Protein AF-A0A7K3PL10-F1 (afdb_monomer_lite)

Foldseek 3Di:
DDPVVVVVVVVVVVVVVVVVVVLVVVLVVLVPDPCNLVQLLCLCVDPDPVSNVSSLVSLLVVVQSCQVCVLSLLVLLLDPPRVVSSLSSLLSCLVVHDLVSLLVSLVVVCPPDDLSSLVSSLVSCVSSLSQASNLVSLVVLCPDPDPSSNVVSVVSCVVCVVSHD

Organism: NCBI:txid285562

Sequence (165 aa):
MSPERDALAMEEWRALVVAEQEVARCRAEVNRLPSREELLTKALSSSSAWDRSAALDFLYLFPEDIPNLLDLLVDLSLSTGWALPAREVIRAARKEIDPSKLARVALECLSDSEVEGYLRLADILAEVQAWEALSAVIGKAAENGDPEIREISRSLTESHGDMLP

Structure (mmCIF, N/CA/C/O backbone):
data_AF-A0A7K3PL10-F1
#
_entry.id   AF-A0A7K3PL10-F1
#
loop_
_atom_site.group_PDB
_atom_site.id
_atom_site.type_symbol
_atom_site.label_atom_id
_atom_site.label_alt_id
_atom_site.label_comp_id
_atom_site.label_asym_id
_atom_site.label_entity_id
_atom_site.label_seq_id
_atom_site.pdbx_PDB_ins_code
_atom_site.Cartn_x
_atom_site.Cartn_y
_atom_site.Cartn_z
_atom_site.occupancy
_atom_site.B_iso_or_equiv
_atom_site.auth_seq_id
_atom_site.auth_comp_id
_atom_site.auth_asym_id
_atom_site.auth_atom_id
_atom_site.pdbx_PDB_model_num
ATOM 1 N N . MET A 1 1 ? -0.295 16.315 -40.418 1.00 60.28 1 MET A N 1
ATOM 2 C CA . MET A 1 1 ? 0.937 16.353 -39.599 1.00 60.28 1 MET A CA 1
ATOM 3 C C . MET A 1 1 ? 2.124 16.277 -40.546 1.00 60.28 1 MET A C 1
ATOM 5 O O . MET A 1 1 ? 1.945 15.760 -41.641 1.00 60.28 1 MET A O 1
ATOM 9 N N . SER A 1 2 ? 3.265 16.888 -40.208 1.00 80.88 2 SER A N 1
ATOM 10 C CA . SER A 1 2 ? 4.450 16.847 -41.083 1.00 80.88 2 SER A CA 1
ATOM 11 C C . SER A 1 2 ? 5.134 15.477 -40.954 1.00 80.88 2 SER A C 1
ATOM 13 O O . SER A 1 2 ? 5.309 15.046 -39.814 1.00 80.88 2 SER A O 1
ATOM 15 N N . PRO A 1 3 ? 5.567 14.825 -42.052 1.00 83.06 3 PRO A N 1
ATOM 16 C CA . PRO A 1 3 ? 6.256 13.528 -42.016 1.00 83.06 3 PRO A CA 1
ATOM 17 C C . PRO A 1 3 ? 7.472 13.487 -41.076 1.00 83.06 3 PRO A C 1
ATOM 19 O O . PRO A 1 3 ? 7.760 12.460 -40.470 1.00 83.06 3 PRO A O 1
ATOM 22 N N . GLU A 1 4 ? 8.163 14.616 -40.912 1.00 82.81 4 GLU A N 1
ATOM 23 C CA . GLU A 1 4 ? 9.316 14.755 -40.012 1.00 82.81 4 GLU A CA 1
ATOM 24 C C . GLU A 1 4 ? 8.923 14.683 -38.529 1.00 82.81 4 GLU A C 1
ATOM 26 O O . GLU A 1 4 ? 9.664 14.135 -37.716 1.00 82.81 4 GLU A O 1
ATOM 31 N N . ARG A 1 5 ? 7.733 15.186 -38.170 1.00 83.81 5 ARG A N 1
ATOM 32 C CA . ARG A 1 5 ? 7.214 15.100 -36.794 1.00 83.81 5 ARG A CA 1
ATOM 33 C C . ARG A 1 5 ? 6.798 13.676 -36.448 1.00 83.81 5 ARG A C 1
ATOM 35 O O . ARG A 1 5 ? 7.018 13.246 -35.322 1.00 83.81 5 ARG A O 1
ATOM 42 N N . ASP A 1 6 ? 6.241 12.954 -37.416 1.00 88.69 6 ASP A N 1
ATOM 43 C CA . ASP A 1 6 ? 5.829 11.563 -37.229 1.00 88.69 6 ASP A CA 1
ATOM 44 C C . ASP A 1 6 ? 7.058 10.640 -37.106 1.00 88.69 6 ASP A C 1
ATOM 46 O O . ASP A 1 6 ? 7.064 9.718 -36.292 1.00 88.69 6 ASP A O 1
ATOM 50 N N . ALA A 1 7 ? 8.136 10.922 -37.850 1.00 89.88 7 ALA A N 1
ATOM 51 C CA . ALA A 1 7 ? 9.403 10.202 -37.725 1.00 89.88 7 ALA A CA 1
ATOM 52 C C . ALA A 1 7 ? 10.071 10.417 -36.354 1.00 89.88 7 ALA A C 1
ATOM 54 O O . ALA A 1 7 ? 10.479 9.439 -35.728 1.00 89.88 7 ALA A O 1
ATOM 55 N N . LEU A 1 8 ? 10.122 11.665 -35.868 1.00 93.00 8 LEU A N 1
ATOM 56 C CA . LEU A 1 8 ? 10.671 11.991 -34.547 1.00 93.00 8 LEU A CA 1
ATOM 57 C C . LEU A 1 8 ? 9.866 11.334 -33.416 1.00 93.00 8 LEU A C 1
ATOM 59 O O . LEU A 1 8 ? 10.445 10.699 -32.541 1.00 93.00 8 LEU A O 1
ATOM 63 N N . ALA A 1 9 ? 8.532 11.405 -33.471 1.00 94.06 9 ALA A N 1
ATOM 64 C CA . ALA A 1 9 ? 7.673 10.762 -32.475 1.00 94.06 9 ALA A CA 1
ATOM 65 C C . ALA A 1 9 ? 7.882 9.236 -32.429 1.00 94.06 9 ALA A C 1
ATOM 67 O O . ALA A 1 9 ? 7.898 8.630 -31.357 1.00 94.06 9 ALA A O 1
ATOM 68 N N . MET A 1 10 ? 8.085 8.601 -33.589 1.00 95.81 10 MET A N 1
ATOM 69 C CA . MET A 1 10 ? 8.393 7.171 -33.655 1.00 95.81 10 MET A CA 1
ATOM 70 C C . MET A 1 10 ? 9.786 6.826 -33.117 1.00 95.81 10 MET A C 1
ATOM 72 O O . MET A 1 10 ? 9.980 5.719 -32.612 1.00 95.81 10 MET A O 1
ATOM 76 N N . GLU A 1 11 ? 10.756 7.732 -33.224 1.00 96.00 11 GLU A N 1
ATOM 77 C CA . GLU A 1 11 ? 12.082 7.568 -32.626 1.00 96.00 11 GLU A CA 1
ATOM 78 C C . GLU A 1 11 ? 12.025 7.682 -31.096 1.00 96.00 11 GLU A C 1
ATOM 80 O O . GLU A 1 11 ? 12.506 6.782 -30.405 1.00 96.00 11 GLU A O 1
ATOM 85 N N . GLU A 1 12 ? 11.349 8.706 -30.567 1.00 96.88 12 GLU A N 1
ATOM 86 C CA . GLU A 1 12 ? 11.125 8.887 -29.124 1.00 96.88 12 GLU A CA 1
ATOM 87 C C . GLU A 1 12 ? 10.386 7.691 -28.511 1.00 96.88 12 GLU A C 1
ATOM 89 O O . GLU A 1 12 ? 10.789 7.163 -27.472 1.00 96.88 12 GLU A O 1
ATOM 94 N N . TRP A 1 13 ? 9.351 7.190 -29.192 1.00 96.94 13 TRP A N 1
ATOM 95 C CA . TRP A 1 13 ? 8.630 5.993 -28.765 1.00 96.94 13 TRP A CA 1
ATOM 96 C C . TRP A 1 13 ? 9.535 4.756 -28.693 1.00 96.94 13 TRP A C 1
ATOM 98 O O . TRP A 1 13 ? 9.473 3.989 -27.734 1.00 96.94 13 TRP A O 1
ATOM 108 N N . ARG A 1 14 ? 10.410 4.549 -29.686 1.00 97.62 14 ARG A N 1
ATOM 109 C CA . ARG A 1 14 ? 11.361 3.425 -29.665 1.00 97.62 14 ARG A CA 1
ATOM 110 C C . ARG A 1 14 ? 12.368 3.558 -28.528 1.00 97.62 14 ARG A C 1
ATOM 112 O O . ARG A 1 14 ? 12.673 2.550 -27.896 1.00 97.62 14 ARG A O 1
ATOM 119 N N . ALA A 1 15 ? 12.856 4.768 -28.259 1.00 97.62 15 ALA A N 1
ATOM 120 C CA . ALA A 1 15 ? 13.750 5.021 -27.133 1.00 97.62 15 ALA A CA 1
ATOM 121 C C . ALA A 1 15 ? 13.073 4.680 -25.795 1.00 97.62 15 ALA A C 1
ATOM 123 O O . ALA A 1 15 ? 13.677 4.004 -24.962 1.00 97.62 15 ALA A O 1
ATOM 124 N N . LEU A 1 16 ? 11.798 5.054 -25.630 1.00 97.62 16 LEU A N 1
ATOM 125 C CA . LEU A 1 16 ? 11.001 4.674 -24.464 1.00 97.62 16 LEU A CA 1
ATOM 126 C C . LEU A 1 16 ? 10.864 3.150 -24.337 1.00 97.62 16 LEU A C 1
ATOM 128 O O . LEU A 1 16 ? 11.118 2.606 -23.269 1.00 97.62 16 LEU A O 1
ATOM 132 N N . VAL A 1 17 ? 10.532 2.440 -25.422 1.00 98.12 17 VAL A N 1
ATOM 133 C CA . VAL A 1 17 ? 10.414 0.969 -25.400 1.00 98.12 17 VAL A CA 1
ATOM 134 C C . VAL A 1 17 ? 11.727 0.296 -24.987 1.00 98.12 17 VAL A C 1
ATOM 136 O O . VAL A 1 17 ? 11.701 -0.670 -24.227 1.00 98.12 17 VAL A O 1
ATOM 139 N N . VAL A 1 18 ? 12.877 0.796 -25.451 1.00 98.06 18 VAL A N 1
ATOM 140 C CA . VAL A 1 18 ? 14.193 0.276 -25.038 1.00 98.06 18 VAL A CA 1
ATOM 141 C C . VAL A 1 18 ? 14.436 0.517 -23.546 1.00 98.06 18 VAL A C 1
ATOM 143 O O . VAL A 1 18 ? 14.899 -0.389 -22.854 1.00 98.06 18 VAL A O 1
ATOM 146 N N . ALA A 1 19 ? 14.087 1.699 -23.032 1.00 96.94 19 ALA A N 1
ATOM 147 C CA . ALA A 1 19 ? 14.199 1.996 -21.606 1.00 96.94 19 ALA A CA 1
ATOM 148 C C . ALA A 1 19 ? 13.299 1.079 -20.755 1.00 96.94 19 ALA A C 1
ATOM 150 O O . ALA A 1 19 ? 13.761 0.522 -19.763 1.00 96.94 19 ALA A O 1
ATOM 151 N N . GLU A 1 20 ? 12.055 0.842 -21.175 1.00 97.00 20 GLU A N 1
ATOM 152 C CA . GLU A 1 20 ? 11.125 -0.071 -20.492 1.00 97.00 20 GLU A CA 1
ATOM 153 C C . GLU A 1 20 ? 11.625 -1.524 -20.479 1.00 97.00 20 GLU A C 1
ATOM 155 O O . GLU A 1 20 ? 11.501 -2.223 -19.472 1.00 97.00 20 GLU A O 1
ATOM 160 N N . GLN A 1 21 ? 12.241 -1.990 -21.571 1.00 97.44 21 GLN A N 1
ATOM 161 C CA . GLN A 1 21 ? 12.863 -3.318 -21.619 1.00 97.44 21 GLN A CA 1
ATOM 162 C C . GLN A 1 21 ? 14.011 -3.445 -20.617 1.00 97.44 21 GLN A C 1
ATOM 164 O O . GLN A 1 21 ? 14.129 -4.467 -19.938 1.00 97.44 21 GLN A O 1
ATOM 169 N N . GLU A 1 22 ? 14.835 -2.406 -20.501 1.00 97.69 22 GLU A N 1
ATOM 170 C CA . GLU A 1 22 ? 15.931 -2.377 -19.539 1.00 97.69 22 GLU A CA 1
ATOM 171 C C . GLU A 1 22 ? 15.413 -2.334 -18.095 1.00 97.69 22 GLU A C 1
ATOM 173 O O . GLU A 1 22 ? 15.893 -3.081 -17.242 1.00 97.69 22 GLU A O 1
ATOM 178 N N . VAL A 1 23 ? 14.364 -1.553 -17.822 1.00 95.56 23 VAL A N 1
ATOM 179 C CA . VAL A 1 23 ? 13.679 -1.551 -16.521 1.00 95.56 23 VAL A CA 1
ATOM 180 C C . VAL A 1 23 ? 13.132 -2.941 -16.195 1.00 95.56 23 VAL A C 1
ATOM 182 O O . VAL A 1 23 ? 13.355 -3.444 -15.093 1.00 95.56 23 VAL A O 1
ATOM 185 N N . ALA A 1 24 ? 12.463 -3.605 -17.141 1.00 94.69 24 ALA A N 1
ATOM 186 C CA . ALA A 1 24 ? 11.946 -4.959 -16.949 1.00 94.69 24 ALA A CA 1
ATOM 187 C C . ALA A 1 24 ? 13.066 -5.974 -16.663 1.00 94.69 24 ALA A C 1
ATOM 189 O O . ALA A 1 24 ? 12.916 -6.827 -15.783 1.00 94.69 24 ALA A O 1
ATOM 190 N N . ARG A 1 25 ? 14.210 -5.859 -17.355 1.00 97.25 25 ARG A N 1
ATOM 191 C CA . ARG A 1 25 ? 15.400 -6.685 -17.106 1.00 97.25 25 ARG A CA 1
ATOM 192 C C . ARG A 1 25 ? 15.929 -6.476 -15.687 1.00 97.25 25 ARG A C 1
ATOM 194 O O . ARG A 1 25 ? 16.087 -7.451 -14.955 1.00 97.25 25 ARG A O 1
ATOM 201 N N . CYS A 1 26 ? 16.140 -5.226 -15.280 1.00 96.38 26 CYS A N 1
ATOM 202 C CA . CYS A 1 26 ? 16.614 -4.879 -13.941 1.00 96.38 26 CYS A CA 1
ATOM 203 C C . CYS A 1 26 ? 15.643 -5.348 -12.847 1.00 96.38 26 CYS A C 1
ATOM 205 O O . CYS A 1 26 ? 16.072 -5.926 -11.849 1.00 96.38 26 CYS A O 1
ATOM 207 N N . ARG A 1 27 ? 14.326 -5.190 -13.048 1.00 95.62 27 ARG A N 1
ATOM 208 C CA . ARG A 1 27 ? 13.303 -5.726 -12.133 1.00 95.62 27 ARG A CA 1
ATOM 209 C C . ARG A 1 27 ? 13.426 -7.243 -11.994 1.00 95.62 27 ARG A C 1
ATOM 211 O O . ARG A 1 27 ? 13.439 -7.751 -10.879 1.00 95.62 27 ARG A O 1
ATOM 218 N N . ALA A 1 28 ? 13.581 -7.975 -13.097 1.00 95.25 28 ALA A N 1
ATOM 219 C CA . ALA A 1 28 ? 13.760 -9.426 -13.047 1.00 95.25 28 ALA A CA 1
ATOM 220 C C . ALA A 1 28 ? 15.040 -9.848 -12.301 1.00 95.25 28 ALA A C 1
ATOM 222 O O . ALA A 1 28 ? 15.058 -10.907 -11.673 1.00 95.25 28 ALA A O 1
ATOM 223 N N . GLU A 1 29 ? 16.104 -9.043 -12.355 1.00 96.69 29 GLU A N 1
ATOM 224 C CA . GLU A 1 29 ? 17.329 -9.273 -11.582 1.00 96.69 29 GLU A CA 1
ATOM 225 C C . GLU A 1 29 ? 17.108 -9.039 -10.089 1.00 96.69 29 GLU A C 1
ATOM 227 O O . GLU A 1 29 ? 17.414 -9.929 -9.296 1.00 96.69 29 GLU A O 1
ATOM 232 N N . VAL A 1 30 ? 16.492 -7.913 -9.712 1.00 96.31 30 VAL A N 1
ATOM 233 C CA . VAL A 1 30 ? 16.108 -7.625 -8.317 1.00 96.31 30 VAL A CA 1
ATOM 234 C C . VAL A 1 30 ? 15.203 -8.723 -7.761 1.00 96.31 30 VAL A C 1
ATOM 236 O O . VAL A 1 30 ? 15.409 -9.186 -6.642 1.00 96.31 30 VAL A O 1
ATOM 239 N N . ASN A 1 31 ? 14.261 -9.214 -8.568 1.00 95.25 31 ASN A N 1
ATOM 240 C CA . ASN A 1 31 ? 13.330 -10.271 -8.186 1.00 95.25 31 ASN A CA 1
ATOM 241 C C . ASN A 1 31 ? 14.009 -11.592 -7.794 1.00 95.25 31 ASN A C 1
ATOM 243 O O . ASN A 1 31 ? 13.430 -12.398 -7.075 1.00 95.25 31 ASN A O 1
ATOM 247 N N . ARG A 1 32 ? 15.232 -11.832 -8.279 1.00 95.25 32 ARG A N 1
ATOM 248 C CA . ARG A 1 32 ? 16.009 -13.046 -7.993 1.00 95.25 32 ARG A CA 1
ATOM 249 C C . ARG A 1 32 ? 16.970 -12.878 -6.818 1.00 95.25 32 ARG A C 1
ATOM 251 O O . ARG A 1 32 ? 17.637 -13.846 -6.454 1.00 95.25 32 ARG A O 1
ATOM 258 N N . LEU A 1 33 ? 17.091 -11.676 -6.254 1.00 96.31 33 LEU A N 1
ATOM 259 C CA . LEU A 1 33 ? 18.008 -11.423 -5.149 1.00 96.31 33 LEU A CA 1
ATOM 260 C C . LEU A 1 33 ? 17.478 -12.055 -3.853 1.00 96.31 33 LEU A C 1
ATOM 262 O O . LEU A 1 33 ? 16.346 -11.783 -3.466 1.00 96.31 33 LEU A O 1
ATOM 266 N N . PRO A 1 34 ? 18.302 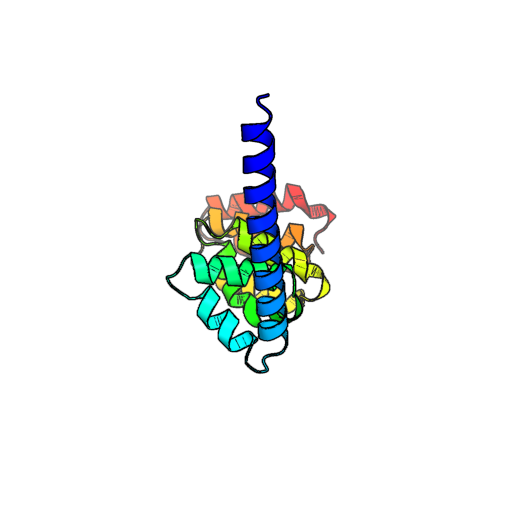-12.814 -3.108 1.00 93.94 34 PRO A N 1
ATOM 267 C CA . PRO A 1 34 ? 17.914 -13.307 -1.784 1.00 93.94 34 PRO A CA 1
ATOM 268 C C . PRO A 1 34 ? 17.652 -12.182 -0.773 1.00 93.94 34 PRO A C 1
ATOM 270 O O . PRO A 1 34 ? 16.867 -12.348 0.149 1.00 93.94 34 PRO A O 1
ATOM 273 N N . SER A 1 35 ? 18.298 -11.027 -0.953 1.00 95.38 35 SER A N 1
ATOM 274 C CA . SER A 1 35 ? 18.173 -9.842 -0.096 1.00 95.38 35 SER A CA 1
ATOM 275 C C . SER A 1 35 ? 17.107 -8.851 -0.587 1.00 95.38 35 SER A C 1
ATOM 277 O O . SER A 1 35 ? 17.181 -7.663 -0.268 1.00 95.38 35 SER A O 1
ATOM 279 N N . ARG A 1 36 ? 16.165 -9.298 -1.430 1.00 95.88 36 ARG A N 1
ATOM 280 C CA . ARG A 1 36 ? 15.141 -8.445 -2.055 1.00 95.88 36 ARG A CA 1
ATOM 281 C C . ARG A 1 36 ? 14.306 -7.696 -1.013 1.00 95.88 36 ARG A C 1
ATOM 283 O O . ARG A 1 36 ? 14.183 -6.481 -1.115 1.00 95.88 36 ARG A O 1
ATOM 290 N N . GLU A 1 37 ? 13.838 -8.378 0.029 1.00 95.75 37 GLU A N 1
ATOM 291 C CA . GLU A 1 37 ? 13.057 -7.764 1.113 1.00 95.75 37 GLU A CA 1
ATOM 292 C C . GLU A 1 37 ? 13.838 -6.668 1.862 1.00 95.75 37 GLU A C 1
ATOM 294 O O . GLU A 1 37 ? 13.312 -5.579 2.100 1.00 95.75 37 GLU A O 1
ATOM 299 N N . GLU A 1 38 ? 15.119 -6.902 2.175 1.00 96.69 38 GLU A N 1
ATOM 300 C CA . GLU A 1 38 ? 15.974 -5.903 2.835 1.00 96.69 38 GLU A CA 1
ATOM 301 C C . GLU A 1 38 ? 16.205 -4.671 1.950 1.00 96.69 38 GLU A C 1
ATOM 303 O O . GLU A 1 38 ? 16.270 -3.539 2.438 1.00 96.69 38 GLU A O 1
ATOM 308 N N . LEU A 1 39 ? 16.351 -4.885 0.640 1.00 97.50 39 LEU A N 1
ATOM 309 C CA . LEU A 1 39 ? 16.486 -3.811 -0.339 1.00 97.50 39 LEU A CA 1
ATOM 310 C C . LEU A 1 39 ? 15.197 -2.988 -0.410 1.00 97.50 39 LEU A C 1
ATOM 312 O O . LEU A 1 39 ? 15.263 -1.760 -0.343 1.00 97.50 39 LEU A O 1
ATOM 316 N N . LEU A 1 40 ? 14.040 -3.648 -0.497 1.00 98.00 40 LEU A N 1
ATOM 317 C CA . LEU A 1 40 ? 12.733 -2.993 -0.566 1.00 98.00 40 LEU A CA 1
ATOM 318 C C . LEU A 1 40 ? 12.416 -2.227 0.719 1.00 98.00 40 LEU A C 1
ATOM 320 O O . LEU A 1 40 ? 11.992 -1.078 0.644 1.00 98.00 40 LEU A O 1
ATOM 324 N N . THR A 1 41 ? 12.728 -2.799 1.883 1.00 97.94 41 THR A N 1
ATOM 325 C CA . THR A 1 41 ? 12.662 -2.111 3.182 1.00 97.94 41 THR A CA 1
ATOM 326 C C . THR A 1 41 ? 13.427 -0.786 3.139 1.00 97.94 41 THR A C 1
ATOM 328 O O . THR A 1 41 ? 12.873 0.273 3.432 1.00 97.94 41 THR A O 1
ATOM 331 N N . LYS A 1 42 ? 14.696 -0.815 2.707 1.00 97.81 42 LYS A N 1
ATOM 332 C CA . LYS A 1 42 ? 15.537 0.391 2.620 1.00 97.81 42 LYS A CA 1
ATOM 333 C C . LYS A 1 42 ? 14.997 1.407 1.616 1.00 97.81 42 LYS A C 1
ATOM 335 O O . LYS A 1 42 ? 15.037 2.601 1.895 1.00 97.81 42 LYS A O 1
ATOM 340 N N . ALA A 1 43 ? 14.510 0.948 0.466 1.00 97.62 43 ALA A N 1
ATOM 341 C CA . ALA A 1 43 ? 13.976 1.816 -0.577 1.00 97.62 43 ALA A CA 1
ATOM 342 C C . ALA A 1 43 ? 12.674 2.508 -0.139 1.00 97.62 43 ALA A C 1
ATOM 344 O O . ALA A 1 43 ? 12.528 3.714 -0.334 1.00 97.62 43 ALA A O 1
ATOM 345 N N . LEU A 1 44 ? 11.765 1.788 0.527 1.00 97.56 44 LEU A N 1
ATOM 346 C CA . LEU A 1 44 ? 10.524 2.353 1.066 1.00 97.56 44 LEU A CA 1
ATOM 347 C C . LEU A 1 44 ? 10.797 3.401 2.153 1.00 97.56 44 LEU A C 1
ATOM 349 O O . LEU A 1 44 ? 10.180 4.469 2.150 1.00 97.56 44 LEU A O 1
ATOM 353 N N . SER A 1 45 ? 11.768 3.145 3.033 1.00 96.25 45 SER A N 1
ATOM 354 C CA . SER A 1 45 ? 12.190 4.087 4.079 1.00 96.25 45 SER A CA 1
ATOM 355 C C . SER A 1 45 ? 13.155 5.182 3.594 1.00 96.25 45 SER A C 1
ATOM 357 O O . SER A 1 45 ? 13.536 6.051 4.379 1.00 96.25 45 SER A O 1
ATOM 359 N N . SER A 1 46 ? 13.563 5.171 2.320 1.00 95.06 46 SER A N 1
ATOM 360 C CA . SER A 1 46 ? 14.483 6.161 1.744 1.00 95.06 46 SER A CA 1
ATOM 361 C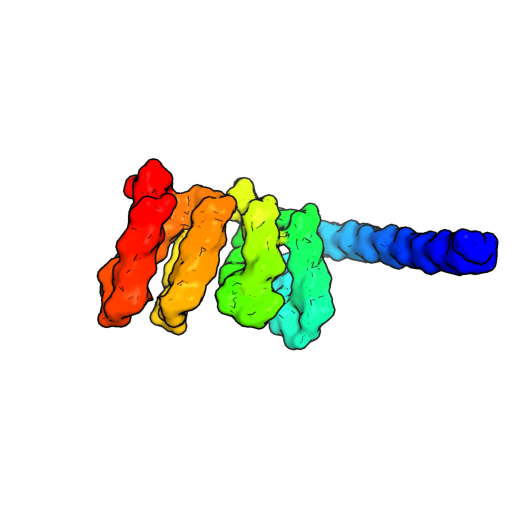 C . SER A 1 46 ? 13.859 7.558 1.733 1.00 95.06 46 SER A C 1
ATOM 363 O O . SER A 1 46 ? 12.646 7.714 1.589 1.00 95.06 46 SER A O 1
ATOM 365 N N . SER A 1 47 ? 14.686 8.601 1.843 1.00 92.75 47 SER A N 1
ATOM 366 C CA . SER A 1 47 ? 14.264 9.989 1.599 1.00 92.75 47 SER A CA 1
ATOM 367 C C . SER A 1 47 ? 14.132 10.313 0.105 1.00 92.75 47 SER A C 1
ATOM 369 O O . SER A 1 47 ? 13.561 11.342 -0.258 1.00 92.75 47 SER A O 1
ATOM 371 N N . SER A 1 48 ? 14.638 9.438 -0.769 1.00 96.12 48 SER A N 1
ATOM 372 C CA . SER A 1 48 ? 14.485 9.540 -2.218 1.00 96.12 48 SER A CA 1
ATOM 373 C C . SER A 1 48 ? 13.067 9.146 -2.629 1.00 96.12 48 SER A C 1
ATOM 375 O O . SER A 1 48 ? 12.674 7.984 -2.528 1.00 96.12 48 SER A O 1
ATOM 377 N N . ALA A 1 49 ? 12.304 10.108 -3.157 1.00 95.38 49 ALA A N 1
ATOM 378 C CA . ALA A 1 49 ? 10.991 9.831 -3.742 1.00 95.38 49 ALA A CA 1
ATOM 379 C C . ALA A 1 49 ? 11.082 8.830 -4.910 1.00 95.38 49 ALA A C 1
ATOM 381 O O . ALA A 1 49 ? 10.175 8.027 -5.105 1.00 95.38 49 ALA A O 1
ATOM 382 N N . TRP A 1 50 ? 12.194 8.836 -5.650 1.00 96.31 50 TRP A N 1
ATOM 383 C CA . TRP A 1 50 ? 12.428 7.888 -6.738 1.00 96.31 50 TRP A CA 1
ATOM 384 C C . TRP A 1 50 ? 12.608 6.458 -6.233 1.00 96.31 50 TRP A C 1
ATOM 386 O O . TRP A 1 50 ? 12.002 5.553 -6.799 1.00 96.31 50 TRP A O 1
ATOM 396 N N . ASP A 1 51 ? 13.365 6.254 -5.149 1.00 96.88 51 ASP A N 1
ATOM 397 C CA . ASP A 1 51 ? 13.551 4.915 -4.569 1.00 96.88 51 ASP A CA 1
ATOM 398 C C . ASP A 1 51 ? 12.216 4.359 -4.079 1.00 96.88 51 ASP A C 1
ATOM 400 O O . ASP A 1 51 ? 11.860 3.220 -4.379 1.00 96.88 51 ASP A O 1
ATOM 404 N N . ARG A 1 52 ? 11.451 5.189 -3.363 1.00 97.12 52 ARG A N 1
ATOM 405 C CA . ARG A 1 52 ? 10.156 4.790 -2.818 1.00 97.12 52 ARG A CA 1
ATOM 406 C C . ARG A 1 52 ? 9.148 4.484 -3.923 1.00 97.12 52 ARG A C 1
ATOM 408 O O . ARG A 1 52 ? 8.476 3.460 -3.851 1.00 97.12 52 ARG A O 1
ATOM 415 N N . SER A 1 53 ? 9.077 5.321 -4.960 1.00 97.06 53 SER A N 1
ATOM 416 C CA . SER A 1 53 ? 8.215 5.074 -6.122 1.00 97.06 53 SER A CA 1
ATOM 417 C C . SER A 1 53 ? 8.600 3.780 -6.838 1.00 97.06 53 SER A C 1
ATOM 419 O O . SER A 1 53 ? 7.739 2.945 -7.086 1.00 97.06 53 SER A O 1
ATOM 421 N N . ALA A 1 54 ? 9.892 3.568 -7.108 1.00 97.00 54 ALA A N 1
ATOM 422 C CA . ALA A 1 54 ? 10.365 2.358 -7.773 1.00 97.00 54 ALA A CA 1
ATOM 423 C C . ALA A 1 54 ? 10.091 1.090 -6.946 1.00 97.00 54 ALA A C 1
ATOM 425 O O . ALA A 1 54 ? 9.759 0.051 -7.517 1.00 97.00 54 ALA A O 1
ATOM 426 N N . ALA A 1 55 ? 10.199 1.168 -5.615 1.00 97.81 55 ALA A N 1
ATOM 427 C CA . ALA A 1 55 ? 9.866 0.065 -4.717 1.00 97.81 55 ALA A CA 1
ATOM 428 C C . ALA A 1 55 ? 8.365 -0.258 -4.721 1.00 97.81 55 ALA A C 1
ATOM 430 O O . ALA A 1 55 ? 7.999 -1.429 -4.765 1.00 97.81 55 ALA A O 1
ATOM 431 N N . LEU A 1 56 ? 7.496 0.757 -4.718 1.00 97.69 56 LEU A N 1
ATOM 432 C CA . LEU A 1 56 ? 6.045 0.560 -4.790 1.00 97.69 56 LEU A CA 1
ATOM 433 C C . LEU A 1 56 ? 5.620 -0.022 -6.147 1.00 97.69 56 LEU A C 1
ATOM 435 O O . LEU A 1 56 ? 4.879 -1.002 -6.172 1.00 97.69 56 LEU A O 1
ATOM 439 N N . ASP A 1 57 ? 6.161 0.487 -7.258 1.00 96.88 57 ASP A N 1
ATOM 440 C CA . ASP A 1 57 ? 5.932 -0.083 -8.595 1.00 96.88 57 ASP A CA 1
ATOM 441 C C . ASP A 1 57 ? 6.397 -1.543 -8.676 1.00 96.88 57 ASP A C 1
ATOM 443 O O . ASP A 1 57 ? 5.758 -2.384 -9.309 1.00 96.88 57 ASP A O 1
ATOM 447 N N . PHE A 1 58 ? 7.529 -1.856 -8.039 1.00 97.06 58 PHE A N 1
ATOM 448 C CA . PHE A 1 58 ? 8.042 -3.218 -7.965 1.00 97.06 58 PHE A CA 1
ATOM 449 C C . PHE A 1 58 ? 7.088 -4.131 -7.187 1.00 97.06 58 PHE A C 1
ATOM 451 O O . PHE A 1 58 ? 6.724 -5.192 -7.688 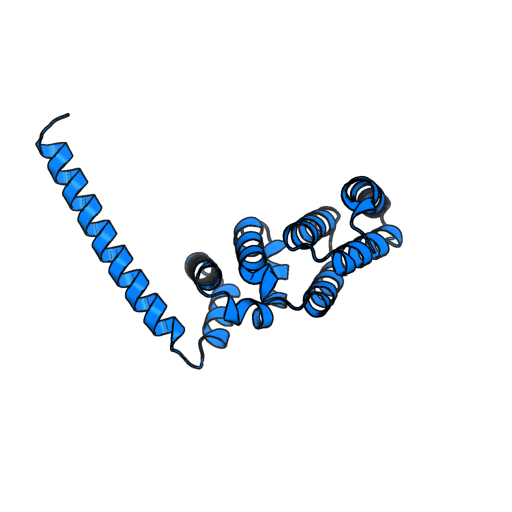1.00 97.06 58 PHE A O 1
ATOM 458 N N . LEU A 1 59 ? 6.649 -3.711 -5.999 1.00 97.06 59 LEU A N 1
ATOM 459 C CA . LEU A 1 59 ? 5.738 -4.482 -5.148 1.00 97.06 59 LEU A CA 1
ATOM 460 C C . LEU A 1 59 ? 4.360 -4.679 -5.782 1.00 97.06 59 LEU A C 1
ATOM 462 O O . LEU A 1 59 ? 3.749 -5.727 -5.599 1.00 97.06 59 LEU A O 1
ATOM 466 N N . TYR A 1 60 ? 3.888 -3.715 -6.573 1.00 95.38 60 TYR A N 1
ATOM 467 C CA . TYR A 1 60 ? 2.657 -3.871 -7.345 1.00 95.38 60 TYR A CA 1
ATOM 468 C C . TYR A 1 60 ? 2.740 -5.041 -8.344 1.00 95.38 60 TYR A C 1
ATOM 470 O O . TYR A 1 60 ? 1.753 -5.737 -8.573 1.00 95.38 60 TYR A O 1
ATOM 478 N N . LEU A 1 61 ? 3.919 -5.269 -8.936 1.00 93.88 61 LEU A N 1
ATOM 479 C CA . LEU A 1 61 ? 4.160 -6.359 -9.887 1.00 93.88 61 LEU A CA 1
ATOM 480 C C . LEU A 1 61 ? 4.522 -7.690 -9.207 1.00 93.88 61 LEU A C 1
ATOM 482 O O . LEU A 1 61 ? 4.214 -8.747 -9.757 1.00 93.88 61 LEU A O 1
ATOM 486 N N . PHE A 1 62 ? 5.177 -7.635 -8.045 1.00 92.69 62 PHE A N 1
ATOM 487 C CA . PHE A 1 62 ? 5.684 -8.785 -7.290 1.00 92.69 62 PHE A CA 1
ATOM 488 C C . PHE A 1 62 ? 5.175 -8.728 -5.840 1.00 92.69 62 PHE A C 1
ATOM 490 O O . PHE A 1 62 ? 5.884 -8.256 -4.945 1.00 92.69 62 PHE A O 1
ATOM 497 N N . PRO A 1 63 ? 3.925 -9.163 -5.593 1.00 92.62 63 PRO A N 1
ATOM 498 C CA . PRO A 1 63 ? 3.262 -8.949 -4.312 1.00 92.62 63 PRO A CA 1
ATOM 499 C C . PRO A 1 63 ? 3.765 -9.856 -3.180 1.00 92.62 63 PRO A C 1
ATOM 501 O O . PRO A 1 63 ? 3.315 -9.714 -2.045 1.00 92.62 63 PRO A O 1
ATOM 504 N N . GLU A 1 64 ? 4.685 -10.789 -3.443 1.00 91.06 64 GLU A N 1
ATOM 505 C CA . GLU A 1 64 ? 5.055 -11.833 -2.479 1.00 91.06 64 GLU A CA 1
ATOM 506 C C . GLU A 1 64 ? 5.769 -11.293 -1.231 1.00 91.06 64 GLU A C 1
ATOM 508 O O . GLU A 1 64 ? 5.697 -11.918 -0.175 1.00 91.06 64 GLU A O 1
ATOM 513 N N . ASP A 1 65 ? 6.429 -10.135 -1.330 1.00 93.88 65 ASP A N 1
ATOM 514 C CA . ASP A 1 65 ? 7.098 -9.492 -0.188 1.00 93.88 65 ASP A CA 1
ATOM 515 C C . ASP A 1 65 ? 6.158 -8.586 0.624 1.00 93.88 65 ASP A C 1
ATOM 517 O O . ASP A 1 65 ? 6.496 -8.183 1.740 1.00 93.88 65 ASP A O 1
ATOM 521 N N . ILE A 1 66 ? 4.970 -8.256 0.101 1.00 94.69 66 ILE A N 1
ATOM 522 C CA . ILE A 1 66 ? 4.039 -7.317 0.748 1.00 94.69 66 ILE A CA 1
ATOM 523 C C . ILE A 1 66 ? 3.651 -7.763 2.164 1.00 94.69 66 ILE A C 1
ATOM 525 O O . ILE A 1 66 ? 3.673 -6.914 3.059 1.00 94.69 66 ILE A O 1
ATOM 529 N N . PRO A 1 67 ? 3.370 -9.054 2.441 1.00 93.44 67 PRO A N 1
ATOM 530 C CA . PRO A 1 67 ? 3.074 -9.489 3.800 1.00 93.44 67 PRO A CA 1
ATOM 531 C C . PRO A 1 67 ? 4.190 -9.165 4.797 1.00 93.44 67 PRO A C 1
ATOM 533 O O . PRO A 1 67 ? 3.885 -8.837 5.942 1.00 93.44 67 PRO A O 1
ATOM 536 N N . ASN A 1 68 ? 5.464 -9.221 4.398 1.00 94.31 68 ASN A N 1
ATOM 537 C CA . ASN A 1 68 ? 6.599 -8.924 5.281 1.00 94.31 68 ASN A CA 1
ATOM 538 C C . ASN A 1 68 ? 6.844 -7.421 5.446 1.00 94.31 68 ASN A C 1
ATOM 540 O O . ASN A 1 68 ? 7.364 -7.001 6.474 1.00 94.31 68 ASN A O 1
ATOM 544 N N . LEU A 1 69 ? 6.397 -6.614 4.485 1.00 96.44 69 LEU A N 1
ATOM 545 C CA . LEU A 1 69 ? 6.555 -5.158 4.473 1.00 96.44 69 LEU A CA 1
ATOM 546 C C . LEU A 1 69 ? 5.297 -4.410 4.940 1.00 96.44 69 LEU A C 1
ATOM 548 O O . LEU A 1 69 ? 5.218 -3.188 4.807 1.00 96.44 69 LEU A O 1
ATOM 552 N N . LEU A 1 70 ? 4.304 -5.129 5.470 1.00 94.31 70 LEU A N 1
ATOM 553 C CA . LEU A 1 70 ? 2.974 -4.586 5.729 1.00 94.31 70 LEU A CA 1
ATOM 554 C C . LEU A 1 70 ? 2.987 -3.407 6.707 1.00 94.31 70 LEU A C 1
ATOM 556 O O . LEU A 1 70 ? 2.294 -2.427 6.461 1.00 94.31 70 LEU A O 1
ATOM 560 N N . ASP A 1 71 ? 3.803 -3.467 7.762 1.00 93.94 71 ASP A N 1
ATOM 561 C CA . ASP A 1 71 ? 3.939 -2.380 8.737 1.00 93.94 71 ASP A CA 1
ATOM 562 C C . ASP A 1 71 ? 4.384 -1.065 8.058 1.00 93.94 71 ASP A C 1
ATOM 564 O O . ASP A 1 71 ? 3.773 -0.017 8.261 1.00 93.94 71 ASP A O 1
ATOM 568 N N . LEU A 1 72 ? 5.376 -1.129 7.159 1.00 95.25 72 LEU A N 1
ATOM 569 C CA . LEU A 1 72 ? 5.848 0.030 6.387 1.00 95.25 72 LEU A CA 1
ATOM 570 C C . LEU A 1 72 ? 4.818 0.521 5.368 1.00 95.25 72 LEU A C 1
ATOM 572 O O . LEU A 1 72 ? 4.684 1.723 5.146 1.00 95.25 72 LEU A O 1
ATOM 576 N N . LEU A 1 73 ? 4.112 -0.398 4.710 1.00 95.81 73 LEU A N 1
ATOM 577 C CA . LEU A 1 73 ? 3.132 -0.044 3.686 1.00 95.81 73 LEU A CA 1
ATOM 578 C C . LEU A 1 73 ? 1.887 0.600 4.296 1.00 95.81 73 LEU A C 1
ATOM 580 O O . LEU A 1 73 ? 1.367 1.556 3.724 1.00 95.81 73 LEU A O 1
ATOM 584 N N . VAL A 1 74 ? 1.431 0.124 5.458 1.00 93.38 74 VAL A N 1
ATOM 585 C CA . VAL A 1 74 ? 0.327 0.761 6.185 1.00 93.38 74 VAL A CA 1
ATOM 586 C C . VAL A 1 74 ? 0.747 2.153 6.659 1.00 93.38 74 VAL A C 1
ATOM 588 O O . VAL A 1 74 ? 0.014 3.104 6.409 1.00 93.38 74 VAL A O 1
ATOM 591 N N . ASP A 1 75 ? 1.944 2.330 7.216 1.00 92.00 75 ASP A N 1
ATOM 592 C CA . ASP A 1 75 ? 2.449 3.662 7.589 1.00 92.00 75 ASP A CA 1
ATOM 593 C C . ASP A 1 75 ? 2.527 4.629 6.383 1.00 92.00 75 ASP A C 1
ATOM 595 O O . ASP A 1 75 ? 2.027 5.761 6.414 1.00 92.00 75 ASP A O 1
ATOM 599 N N . LEU A 1 76 ? 3.047 4.158 5.244 1.00 93.31 76 LEU A N 1
ATOM 600 C CA . LEU A 1 76 ? 3.055 4.932 3.996 1.00 93.31 76 LEU A CA 1
ATOM 601 C C . LEU A 1 76 ? 1.647 5.248 3.479 1.00 93.31 76 LEU A C 1
ATOM 603 O O . LEU A 1 76 ? 1.438 6.316 2.902 1.00 93.31 76 LEU A O 1
ATOM 607 N N . SER A 1 77 ? 0.681 4.357 3.705 1.00 92.56 77 SER A N 1
ATOM 608 C CA . SER A 1 77 ? -0.713 4.565 3.308 1.00 92.56 77 SER A CA 1
ATOM 609 C C . SER A 1 77 ? -1.397 5.695 4.093 1.00 92.56 77 SER A C 1
ATOM 611 O O . SER A 1 77 ? -2.340 6.322 3.604 1.00 92.56 77 SER A O 1
ATOM 613 N N . LEU A 1 78 ? -0.882 6.004 5.285 1.00 89.69 78 LEU A N 1
ATOM 614 C CA . LEU A 1 78 ? -1.329 7.119 6.117 1.00 89.69 78 LEU A CA 1
ATOM 615 C C . LEU A 1 78 ? -0.576 8.415 5.790 1.00 89.69 78 LEU A C 1
ATOM 617 O O . LEU A 1 78 ? -1.085 9.508 6.042 1.00 89.69 78 LEU A O 1
ATOM 621 N N . SER A 1 79 ? 0.596 8.316 5.162 1.00 88.06 79 SER A N 1
ATOM 622 C CA . SER A 1 79 ? 1.445 9.454 4.812 1.00 88.06 79 SER A CA 1
ATOM 623 C C . SER A 1 79 ? 0.919 10.266 3.623 1.00 88.06 79 SER A C 1
ATOM 625 O O . SER A 1 79 ? 0.584 9.747 2.552 1.00 88.06 79 SER A O 1
ATOM 627 N N . THR A 1 80 ? 0.935 11.593 3.764 1.00 82.12 80 THR A N 1
ATOM 628 C CA . THR A 1 80 ? 0.588 12.517 2.674 1.00 82.12 80 THR A CA 1
ATOM 629 C C . THR A 1 80 ? 1.543 12.341 1.486 1.00 82.12 80 THR A C 1
ATOM 631 O O . THR A 1 80 ? 2.762 12.389 1.639 1.00 82.12 80 THR A O 1
ATOM 634 N N . GLY A 1 81 ? 0.985 12.139 0.289 1.00 88.31 81 GLY A N 1
ATOM 635 C CA . GLY A 1 81 ? 1.734 11.945 -0.961 1.00 88.31 81 GLY A CA 1
ATOM 636 C C . GLY A 1 81 ? 2.044 10.486 -1.317 1.00 88.31 81 GLY A C 1
ATOM 637 O O . GLY A 1 81 ? 2.287 10.205 -2.485 1.00 88.31 81 GLY A O 1
ATOM 638 N N . TRP A 1 82 ? 1.965 9.562 -0.354 1.00 93.12 82 TRP A N 1
ATOM 639 C CA . TRP A 1 82 ? 2.210 8.124 -0.570 1.00 93.12 82 TRP A CA 1
ATOM 640 C C . TRP A 1 82 ? 0.994 7.247 -0.293 1.00 93.12 82 TRP A C 1
ATOM 642 O O . TRP A 1 82 ? 0.995 6.086 -0.699 1.00 93.12 82 TRP A O 1
ATOM 652 N N . ALA A 1 83 ? -0.051 7.833 0.302 1.00 90.38 83 ALA A N 1
ATOM 653 C CA . ALA A 1 83 ? -1.313 7.178 0.600 1.00 90.38 83 ALA A CA 1
ATOM 654 C C . ALA A 1 83 ? -1.820 6.315 -0.559 1.00 90.38 83 ALA A C 1
ATOM 656 O O . ALA A 1 83 ? -1.880 5.097 -0.439 1.00 90.38 83 ALA A O 1
ATOM 657 N N . LEU A 1 84 ? -2.125 6.926 -1.708 1.00 90.88 84 LEU A N 1
ATOM 658 C CA . LEU A 1 84 ? -2.701 6.199 -2.839 1.00 90.88 84 LEU A CA 1
ATOM 659 C C . LEU A 1 84 ? -1.766 5.092 -3.376 1.00 90.88 84 LEU A C 1
ATOM 661 O O . LEU A 1 84 ? -2.205 3.946 -3.388 1.00 90.88 84 LEU A O 1
ATOM 665 N N . PRO A 1 85 ? -0.493 5.353 -3.735 1.00 94.38 85 PRO A N 1
ATOM 666 C CA . PRO A 1 85 ? 0.415 4.294 -4.185 1.00 94.38 85 PRO A CA 1
ATOM 667 C C . PRO A 1 85 ? 0.540 3.109 -3.213 1.00 94.38 85 PRO A C 1
ATOM 669 O O . PRO A 1 85 ? 0.479 1.955 -3.631 1.00 94.38 85 PRO A O 1
ATOM 672 N N . ALA A 1 86 ? 0.664 3.370 -1.907 1.00 95.19 86 ALA A N 1
ATOM 673 C CA . ALA A 1 86 ? 0.763 2.309 -0.906 1.00 95.19 86 ALA A CA 1
ATOM 674 C C . ALA A 1 86 ? -0.538 1.496 -0.795 1.00 95.19 86 ALA A C 1
ATOM 676 O O . ALA A 1 86 ? -0.492 0.266 -0.725 1.00 95.19 86 ALA A O 1
ATOM 677 N N . ARG A 1 87 ? -1.701 2.162 -0.862 1.00 92.06 87 ARG A N 1
ATOM 678 C CA . ARG A 1 87 ? -3.016 1.501 -0.909 1.00 92.06 87 ARG A CA 1
ATOM 679 C C . ARG A 1 87 ? -3.130 0.551 -2.094 1.00 92.06 87 ARG A C 1
ATOM 681 O O . ARG A 1 87 ? -3.579 -0.581 -1.934 1.00 92.06 87 ARG A O 1
ATOM 688 N N . GLU A 1 88 ? -2.706 0.984 -3.280 1.00 93.50 88 GLU A N 1
ATOM 689 C CA . GLU A 1 88 ? -2.804 0.161 -4.487 1.00 93.50 88 GLU A CA 1
ATOM 690 C C . GLU A 1 88 ? -1.941 -1.096 -4.413 1.00 93.50 88 GLU A C 1
ATOM 692 O O . GLU A 1 88 ? -2.384 -2.161 -4.849 1.00 93.50 88 GLU A O 1
ATOM 697 N N . VAL A 1 89 ? -0.753 -0.982 -3.817 1.00 95.69 89 VAL A N 1
ATOM 698 C CA . VAL A 1 89 ? 0.148 -2.107 -3.550 1.00 95.69 89 VAL A CA 1
ATOM 699 C C . VAL A 1 89 ? -0.486 -3.083 -2.555 1.00 95.69 89 VAL A C 1
ATOM 701 O O . VAL A 1 89 ? -0.613 -4.267 -2.862 1.00 95.69 89 VAL A O 1
ATOM 704 N N . ILE A 1 90 ? -0.980 -2.600 -1.408 1.00 94.69 90 ILE A N 1
ATOM 705 C CA . ILE A 1 90 ? -1.683 -3.435 -0.414 1.00 94.69 90 ILE A CA 1
ATOM 706 C C . ILE A 1 90 ? -2.872 -4.164 -1.061 1.00 94.69 90 ILE A C 1
ATOM 708 O O . ILE A 1 90 ? -3.050 -5.369 -0.881 1.00 94.69 90 ILE A O 1
ATOM 712 N N . ARG A 1 91 ? -3.654 -3.457 -1.883 1.00 91.19 91 ARG A N 1
ATOM 713 C CA . ARG A 1 91 ? -4.796 -4.017 -2.616 1.00 91.19 91 ARG A CA 1
ATOM 714 C C . ARG A 1 91 ? -4.386 -5.090 -3.624 1.00 91.19 91 ARG A C 1
ATOM 716 O O . ARG A 1 91 ? -5.108 -6.079 -3.774 1.00 91.19 91 ARG A O 1
ATOM 723 N N . ALA A 1 92 ? -3.256 -4.915 -4.308 1.00 90.88 92 ALA A N 1
ATOM 724 C CA . ALA A 1 92 ? -2.727 -5.911 -5.238 1.00 90.88 92 ALA A CA 1
ATOM 725 C C . ALA A 1 92 ? -2.381 -7.233 -4.528 1.00 90.88 92 ALA A C 1
ATOM 727 O O . ALA A 1 92 ? -2.632 -8.294 -5.095 1.00 90.88 92 ALA A O 1
ATOM 728 N N . ALA A 1 93 ? -1.921 -7.165 -3.273 1.00 92.25 93 ALA A N 1
ATOM 729 C CA . ALA A 1 93 ? -1.592 -8.313 -2.419 1.00 92.25 93 ALA A CA 1
ATOM 730 C C . ALA A 1 93 ? -2.739 -8.829 -1.533 1.00 92.25 93 ALA A C 1
ATOM 732 O O . ALA A 1 93 ? -2.512 -9.577 -0.580 1.00 92.25 93 ALA A O 1
ATOM 733 N N . ARG A 1 94 ? -3.994 -8.442 -1.792 1.00 89.69 94 ARG A N 1
ATOM 734 C CA . ARG A 1 94 ? -5.117 -8.800 -0.903 1.00 89.69 94 ARG A CA 1
ATOM 735 C C . ARG A 1 94 ? -5.262 -10.305 -0.627 1.00 89.69 94 ARG A C 1
ATOM 737 O O . ARG A 1 94 ? -5.875 -10.667 0.367 1.00 89.69 94 ARG A O 1
ATOM 744 N N . LYS A 1 95 ? -4.787 -11.182 -1.523 1.00 89.00 95 LYS A N 1
ATOM 745 C CA . LYS A 1 95 ? -4.905 -12.645 -1.365 1.00 89.00 95 LYS A CA 1
ATOM 746 C C . LYS A 1 95 ? -3.737 -13.237 -0.577 1.00 89.00 95 LYS A C 1
ATOM 748 O O . LYS A 1 95 ? -3.845 -14.347 -0.068 1.00 89.00 95 LYS A O 1
ATOM 753 N N . GLU A 1 96 ? -2.631 -12.513 -0.532 1.00 90.38 96 GLU A N 1
ATOM 754 C CA . GLU A 1 96 ? -1.357 -12.877 0.067 1.00 90.38 96 GLU A CA 1
ATOM 755 C C . GLU A 1 96 ? -1.265 -12.381 1.518 1.00 90.38 96 GLU A C 1
ATOM 757 O O . GLU A 1 96 ? -0.489 -12.912 2.312 1.00 90.38 96 GLU A O 1
ATOM 762 N N . ILE A 1 97 ? -2.061 -11.371 1.875 1.00 90.62 97 ILE A N 1
ATOM 763 C CA . ILE A 1 97 ? -2.100 -10.779 3.211 1.00 90.62 97 ILE A CA 1
ATOM 764 C C . ILE A 1 97 ? -2.934 -11.645 4.160 1.00 90.62 97 ILE A C 1
ATOM 766 O O . ILE A 1 97 ? -4.103 -11.927 3.907 1.00 90.62 97 ILE A O 1
ATOM 770 N N . ASP A 1 98 ? -2.344 -11.995 5.304 1.00 88.94 98 ASP A N 1
ATOM 771 C CA . ASP A 1 98 ? -3.077 -12.528 6.452 1.00 88.94 98 ASP A CA 1
ATOM 772 C C . ASP A 1 98 ? -3.962 -11.418 7.061 1.00 88.94 98 ASP A C 1
ATOM 774 O O . ASP A 1 98 ? -3.420 -10.425 7.574 1.00 88.94 98 ASP A O 1
ATOM 778 N N . PRO A 1 99 ? -5.302 -11.568 7.057 1.00 83.94 99 PRO A N 1
ATOM 779 C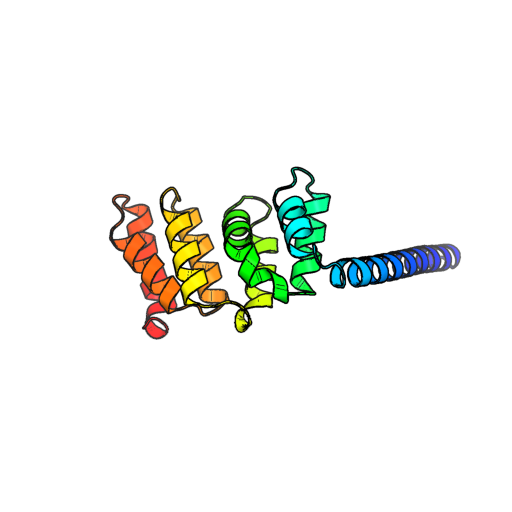 CA . PRO A 1 99 ? -6.214 -10.576 7.620 1.00 83.94 99 PRO A CA 1
ATOM 780 C C . PRO A 1 99 ? -5.938 -10.259 9.094 1.00 83.94 99 PRO A C 1
ATOM 782 O O . PRO A 1 99 ? -6.074 -9.107 9.505 1.00 83.94 99 PRO A O 1
ATOM 785 N N . SER A 1 100 ? -5.489 -11.243 9.884 1.00 85.69 100 SER A N 1
ATOM 786 C CA . SER A 1 100 ? -5.163 -11.043 11.303 1.00 85.69 100 SER A CA 1
ATOM 787 C C . SER A 1 100 ? -3.917 -10.178 11.476 1.00 85.69 100 SER A C 1
ATOM 789 O O . SER A 1 100 ? -3.870 -9.304 12.346 1.00 85.69 100 SER A O 1
ATOM 791 N N . LYS A 1 101 ? -2.907 -10.378 10.618 1.00 89.38 101 LYS A N 1
ATOM 792 C CA . LYS A 1 101 ? -1.711 -9.531 10.606 1.00 89.38 101 LYS A CA 1
ATOM 793 C C . LYS A 1 101 ? -2.077 -8.102 10.223 1.00 89.38 101 LYS A C 1
ATOM 795 O O . LYS A 1 101 ? -1.651 -7.181 10.912 1.00 89.38 101 LYS A O 1
ATOM 800 N N . LEU A 1 102 ? -2.884 -7.921 9.178 1.00 88.94 102 LEU A N 1
ATOM 801 C CA . LEU A 1 102 ? -3.335 -6.596 8.758 1.00 88.94 102 LEU A CA 1
ATOM 802 C C . LEU A 1 102 ? -4.131 -5.885 9.857 1.00 88.94 102 LEU A C 1
ATOM 804 O O . LEU A 1 102 ? -3.867 -4.716 10.115 1.00 88.94 102 LEU A O 1
ATOM 808 N N . ALA A 1 103 ? -5.033 -6.589 10.548 1.00 86.62 103 ALA A N 1
ATOM 809 C CA . ALA A 1 103 ? -5.776 -6.043 11.683 1.00 86.62 103 ALA A CA 1
ATOM 810 C C . ALA A 1 103 ? -4.849 -5.528 12.787 1.00 86.62 103 ALA A C 1
ATOM 812 O O . ALA A 1 103 ? -5.019 -4.413 13.277 1.00 86.62 103 ALA A O 1
ATOM 813 N N . ARG A 1 104 ? -3.841 -6.325 13.158 1.00 90.81 104 ARG A N 1
ATOM 814 C CA . ARG A 1 104 ? -2.858 -5.942 14.173 1.00 90.81 104 ARG A CA 1
ATOM 815 C C . ARG A 1 104 ? -2.111 -4.668 13.771 1.00 90.81 104 ARG A C 1
ATOM 817 O O . ARG A 1 104 ? -2.082 -3.725 14.554 1.00 90.81 104 ARG A O 1
ATOM 824 N N . VAL A 1 105 ? -1.557 -4.633 12.557 1.00 91.50 105 VAL A N 1
ATOM 825 C CA . VAL A 1 105 ? -0.811 -3.468 12.043 1.00 91.50 105 VAL A CA 1
ATOM 826 C C . VAL A 1 105 ? -1.700 -2.227 12.002 1.00 91.50 105 VAL A C 1
ATOM 828 O O . VAL A 1 105 ? -1.319 -1.167 12.489 1.00 91.50 105 VAL A O 1
ATOM 831 N N . ALA A 1 106 ? -2.917 -2.377 11.478 1.00 87.94 106 ALA A N 1
ATOM 832 C CA . ALA A 1 106 ? -3.910 -1.318 11.411 1.00 87.94 106 ALA A CA 1
ATOM 833 C C . ALA A 1 106 ? -4.176 -0.705 12.798 1.00 87.94 106 ALA A C 1
ATOM 835 O O . ALA A 1 106 ? -4.086 0.508 12.972 1.00 87.94 106 ALA A O 1
ATOM 836 N N . LEU A 1 107 ? -4.445 -1.537 13.806 1.00 88.00 107 LEU A N 1
ATOM 837 C CA . LEU A 1 107 ? -4.720 -1.070 15.165 1.00 88.00 107 LEU A CA 1
ATOM 838 C C . LEU A 1 107 ? -3.510 -0.399 15.829 1.00 88.00 107 LEU A C 1
ATOM 840 O O . LEU A 1 107 ? -3.693 0.578 16.553 1.00 88.00 107 LEU A O 1
ATOM 844 N N . GLU A 1 108 ? -2.294 -0.893 15.587 1.00 89.50 108 GLU A N 1
ATOM 845 C CA . GLU A 1 108 ? -1.061 -0.295 16.117 1.00 89.50 108 GLU A CA 1
ATOM 846 C C . GLU A 1 108 ? -0.869 1.142 15.599 1.00 89.50 108 GLU A C 1
ATOM 848 O O . GLU A 1 108 ? -0.585 2.044 16.393 1.00 89.50 108 GLU A O 1
ATOM 853 N N . CYS A 1 109 ? -1.136 1.386 14.311 1.00 85.06 109 CYS A N 1
ATOM 854 C CA . CYS A 1 109 ? -1.039 2.712 13.690 1.00 85.06 109 CYS A CA 1
ATOM 855 C C . CYS A 1 109 ? -2.078 3.728 14.206 1.00 85.06 109 CYS A C 1
ATOM 857 O O . CYS A 1 109 ? -1.861 4.938 14.111 1.00 85.06 109 CYS A O 1
ATOM 859 N N . LEU A 1 110 ? -3.202 3.279 14.776 1.00 83.38 110 LEU A N 1
ATOM 860 C CA . LEU A 1 110 ? -4.268 4.176 15.248 1.00 83.38 110 LEU A CA 1
ATOM 861 C C . LEU A 1 110 ? -3.994 4.846 16.597 1.00 83.38 110 LEU A C 1
ATOM 863 O O . LEU A 1 110 ? -4.719 5.772 16.962 1.00 83.38 110 LEU A O 1
ATOM 867 N N . SER A 1 111 ? -2.980 4.389 17.333 1.00 73.12 111 SER A N 1
ATOM 868 C CA . SER A 1 111 ? -2.681 4.846 18.698 1.00 73.12 111 SER A CA 1
ATOM 869 C C . SER A 1 111 ? -2.499 6.367 18.799 1.00 73.12 111 SER A C 1
ATOM 871 O O . SER A 1 111 ? -2.950 6.961 19.774 1.00 73.12 111 SER A O 1
ATOM 873 N N . ASP A 1 112 ? -1.928 6.977 17.755 1.00 70.81 112 ASP A N 1
ATOM 874 C CA . ASP A 1 112 ? -1.647 8.416 17.650 1.00 70.81 112 ASP A CA 1
ATOM 875 C C . ASP A 1 112 ? -2.322 9.064 16.420 1.00 70.81 112 ASP A C 1
ATOM 877 O O . ASP A 1 112 ? -1.934 10.146 15.980 1.00 70.81 112 ASP A O 1
ATOM 881 N N . SER A 1 113 ? -3.311 8.393 15.818 1.00 77.25 113 SER A N 1
ATOM 882 C CA . SER A 1 113 ? -3.936 8.851 14.571 1.00 77.25 113 SER A CA 1
ATOM 883 C C . SER A 1 113 ? -5.063 9.861 14.798 1.00 77.25 113 SER A C 1
ATOM 885 O O . SER A 1 113 ? -5.925 9.681 15.658 1.00 77.25 113 SER A O 1
ATOM 887 N N . GLU A 1 114 ? -5.107 10.882 13.943 1.00 87.06 114 GLU A N 1
ATOM 888 C CA . GLU A 1 114 ? -6.234 11.813 13.821 1.00 87.06 114 GLU A CA 1
ATOM 889 C C . GLU A 1 114 ? -7.405 11.183 13.037 1.00 87.06 114 GLU A C 1
ATOM 891 O O . GLU A 1 114 ? -7.284 10.096 12.465 1.00 87.06 114 GLU A O 1
ATOM 896 N N . VAL A 1 115 ? -8.534 11.897 12.960 1.00 88.12 115 VAL A N 1
ATOM 897 C CA . VAL A 1 115 ? -9.743 11.545 12.182 1.00 88.12 115 VAL A CA 1
ATOM 898 C C . VAL A 1 115 ? -9.405 10.993 10.790 1.00 88.12 115 VAL A C 1
ATOM 900 O O . VAL A 1 115 ? -9.880 9.929 10.396 1.00 88.12 115 VAL A O 1
ATOM 903 N N . GLU A 1 116 ? -8.534 11.685 10.057 1.00 88.00 116 GLU A N 1
ATOM 904 C CA . GLU A 1 116 ? -8.124 11.303 8.702 1.00 88.00 116 GLU A CA 1
ATOM 905 C C . GLU A 1 116 ? -7.418 9.935 8.663 1.00 88.00 116 GLU A C 1
ATOM 907 O O . GLU A 1 116 ? -7.599 9.169 7.717 1.00 88.00 116 GLU A O 1
ATOM 912 N N . GLY A 1 117 ? -6.646 9.595 9.699 1.00 87.88 117 GLY A N 1
ATOM 913 C CA . GLY A 1 117 ? -5.982 8.297 9.811 1.00 87.88 117 GLY A CA 1
ATOM 914 C C . GLY A 1 117 ? -6.985 7.152 9.949 1.00 87.88 117 GLY A C 1
ATOM 915 O O . GLY A 1 117 ? -6.855 6.139 9.263 1.00 87.88 117 GLY A O 1
ATOM 916 N N . TYR A 1 118 ? -8.037 7.346 10.753 1.00 90.75 118 TYR A N 1
ATOM 917 C CA . TYR A 1 118 ? -9.135 6.380 10.875 1.00 90.75 118 TYR A CA 1
ATOM 918 C C . TYR A 1 118 ? -9.859 6.163 9.542 1.00 90.75 118 TYR A C 1
ATOM 920 O O . TYR A 1 118 ? -10.096 5.016 9.167 1.00 90.75 118 TYR A O 1
ATOM 928 N N . LEU A 1 119 ? -10.173 7.237 8.808 1.00 90.50 119 LEU A N 1
ATOM 929 C CA . LEU A 1 119 ? -10.839 7.141 7.504 1.00 90.50 119 LEU A CA 1
ATOM 930 C C . LEU A 1 119 ? -9.971 6.418 6.467 1.00 90.50 119 LEU A C 1
ATOM 932 O O . LEU A 1 119 ? -10.432 5.474 5.830 1.00 90.50 119 LEU A O 1
ATOM 936 N N . ARG A 1 120 ? -8.696 6.807 6.334 1.00 89.69 120 ARG A N 1
ATOM 937 C CA . ARG A 1 120 ? -7.767 6.177 5.378 1.00 89.69 120 ARG A CA 1
ATOM 938 C C . ARG A 1 120 ? -7.571 4.697 5.655 1.00 89.69 120 ARG A C 1
ATOM 940 O O . ARG A 1 120 ? -7.506 3.900 4.722 1.00 89.69 120 ARG A O 1
ATOM 947 N N . LEU A 1 121 ? -7.464 4.332 6.926 1.00 91.00 121 LEU A N 1
ATOM 948 C CA . LEU A 1 121 ? -7.292 2.944 7.309 1.00 91.00 121 LEU A CA 1
ATOM 949 C C . LEU A 1 121 ? -8.573 2.141 7.071 1.00 91.00 121 LEU A C 1
ATOM 951 O O . LEU A 1 121 ? -8.504 1.036 6.539 1.00 91.00 121 LEU A O 1
ATOM 955 N N . ALA A 1 122 ? -9.738 2.704 7.396 1.00 91.75 122 ALA A N 1
ATOM 956 C CA . ALA A 1 122 ? -11.020 2.068 7.120 1.00 91.75 122 ALA A CA 1
ATOM 957 C C . ALA A 1 122 ? -11.215 1.791 5.621 1.00 91.75 122 ALA A C 1
ATOM 959 O O . ALA A 1 122 ? -11.566 0.670 5.254 1.00 91.75 122 ALA A O 1
ATOM 960 N N . ASP A 1 123 ? -10.893 2.764 4.766 1.00 89.25 123 ASP A N 1
ATOM 961 C CA . ASP A 1 123 ? -10.905 2.610 3.310 1.00 89.25 123 ASP A CA 1
ATOM 962 C C . ASP A 1 123 ? -10.054 1.415 2.851 1.00 89.25 123 ASP A C 1
ATOM 964 O O . ASP A 1 123 ? -10.501 0.596 2.050 1.00 89.25 123 ASP A O 1
ATOM 968 N N . ILE A 1 124 ? -8.825 1.299 3.364 1.00 90.00 124 ILE A N 1
ATOM 969 C CA . ILE A 1 124 ? -7.902 0.212 3.005 1.00 90.00 124 ILE A CA 1
ATOM 970 C C . ILE A 1 124 ? -8.488 -1.135 3.376 1.00 90.00 124 ILE A C 1
ATOM 972 O O . ILE A 1 124 ? -8.516 -2.047 2.550 1.00 90.00 124 ILE A O 1
ATOM 976 N N . LEU A 1 125 ? -8.949 -1.257 4.620 1.00 91.81 125 LEU A N 1
ATOM 977 C CA . LEU A 1 125 ? -9.491 -2.502 5.145 1.00 91.81 125 LEU A CA 1
ATOM 978 C C . LEU A 1 125 ? -10.746 -2.918 4.373 1.00 91.81 125 LEU A C 1
ATOM 980 O O . LEU A 1 125 ? -10.898 -4.100 4.066 1.00 91.81 125 LEU A O 1
ATOM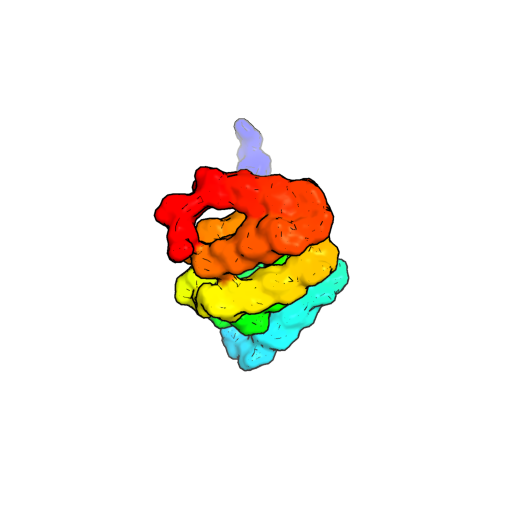 984 N N . ALA A 1 126 ? -11.595 -1.964 3.985 1.00 90.44 126 ALA A N 1
ATOM 985 C CA . ALA A 1 126 ? -12.747 -2.221 3.130 1.00 90.44 126 ALA A CA 1
ATOM 986 C C . ALA A 1 126 ? -12.335 -2.662 1.711 1.00 90.44 126 ALA A C 1
ATOM 988 O O . ALA A 1 126 ? -12.877 -3.636 1.185 1.00 90.44 126 ALA A O 1
ATOM 989 N N . GLU A 1 127 ? -11.344 -2.008 1.094 1.00 86.56 127 GLU A N 1
ATOM 990 C CA . GLU A 1 127 ? -10.853 -2.352 -0.250 1.00 86.56 127 GLU A CA 1
ATOM 991 C C . GLU A 1 127 ? -10.264 -3.764 -0.331 1.00 86.56 127 GLU A C 1
ATOM 993 O O . GLU A 1 127 ? -10.468 -4.470 -1.327 1.00 86.56 127 GLU A O 1
ATOM 998 N N . VAL A 1 128 ? -9.553 -4.196 0.714 1.00 86.00 128 VAL A N 1
ATOM 999 C CA . VAL A 1 128 ? -9.019 -5.564 0.800 1.00 86.00 128 VAL A CA 1
ATOM 1000 C C . VAL A 1 128 ? -9.974 -6.557 1.456 1.00 86.00 128 VAL A C 1
ATOM 1002 O O . VAL A 1 128 ? -9.633 -7.731 1.563 1.00 86.00 128 VAL A O 1
ATOM 1005 N N . GLN A 1 129 ? -11.180 -6.119 1.830 1.00 89.25 129 GLN A N 1
ATOM 1006 C CA . GLN A 1 129 ? -12.219 -6.941 2.460 1.00 89.25 129 GLN A CA 1
ATOM 1007 C C . GLN A 1 129 ? -11.776 -7.575 3.787 1.00 89.25 129 GLN A C 1
ATOM 1009 O O . GLN A 1 129 ? -12.221 -8.660 4.160 1.00 89.25 129 GLN A O 1
ATOM 1014 N N . ALA A 1 130 ? -10.903 -6.891 4.525 1.00 89.12 130 ALA A N 1
ATOM 1015 C CA . ALA A 1 130 ? -10.494 -7.278 5.867 1.00 89.12 130 ALA A CA 1
ATOM 1016 C C . ALA A 1 130 ? -11.563 -6.845 6.884 1.00 89.12 130 ALA A C 1
ATOM 1018 O O . ALA A 1 130 ? -11.325 -5.992 7.735 1.00 89.12 130 ALA A O 1
ATOM 1019 N N . TRP A 1 131 ? -12.767 -7.413 6.779 1.00 91.62 131 TRP A N 1
ATOM 1020 C CA . TRP A 1 131 ? -13.941 -6.977 7.543 1.00 91.62 131 TRP A CA 1
ATOM 1021 C C . TRP A 1 131 ? -13.773 -7.109 9.058 1.00 91.62 131 TRP A C 1
ATOM 1023 O O . TRP A 1 131 ? -14.188 -6.222 9.797 1.00 91.62 131 TRP A O 1
ATOM 1033 N N . GLU A 1 132 ? -13.097 -8.159 9.528 1.00 89.25 132 GLU A N 1
ATOM 1034 C CA . GLU A 1 132 ? -12.761 -8.316 10.951 1.00 89.25 132 GLU A CA 1
ATOM 1035 C C . GLU A 1 132 ? -11.841 -7.190 11.444 1.00 89.25 132 GLU A C 1
ATOM 1037 O O . GLU A 1 132 ? -12.078 -6.598 12.498 1.00 89.25 132 GLU A O 1
ATOM 1042 N N . ALA A 1 133 ? -10.826 -6.839 10.648 1.00 90.38 133 ALA A N 1
ATOM 1043 C CA . ALA A 1 133 ? -9.937 -5.721 10.940 1.00 90.38 133 ALA A CA 1
ATOM 1044 C C . ALA A 1 133 ? -10.706 -4.394 10.952 1.00 90.38 133 ALA A C 1
ATOM 1046 O O . ALA A 1 133 ? -10.532 -3.587 11.863 1.00 90.38 133 ALA A O 1
ATOM 1047 N N . LEU A 1 134 ? -11.580 -4.180 9.961 1.00 93.62 134 LEU A N 1
ATOM 1048 C CA . LEU A 1 134 ? -12.406 -2.979 9.869 1.00 93.62 134 LEU A CA 1
ATOM 1049 C C . LEU A 1 134 ? -13.328 -2.854 11.086 1.00 93.62 134 LEU A C 1
ATOM 1051 O O . LEU A 1 134 ? -13.407 -1.783 11.682 1.00 93.62 134 LEU A O 1
ATOM 1055 N N . SER A 1 135 ? -13.958 -3.951 11.507 1.00 92.69 135 SER A N 1
ATOM 1056 C CA . SER A 1 135 ? -14.782 -3.990 12.717 1.00 92.69 135 SER A CA 1
ATOM 1057 C C . SER A 1 135 ? -13.980 -3.603 13.962 1.00 92.69 135 SER A C 1
ATOM 1059 O O . SER A 1 135 ? -14.452 -2.826 14.792 1.00 92.69 135 SER A O 1
ATOM 1061 N N . ALA A 1 136 ? -12.738 -4.083 14.083 1.00 91.06 136 ALA A N 1
ATOM 1062 C CA . ALA A 1 136 ? -11.866 -3.710 15.193 1.00 91.06 136 ALA A CA 1
ATOM 1063 C C . ALA A 1 136 ? -11.507 -2.211 15.177 1.00 91.06 136 ALA A C 1
ATOM 1065 O O . ALA A 1 136 ? -11.520 -1.565 16.227 1.00 91.06 136 ALA A O 1
ATOM 1066 N N . VAL A 1 137 ? -11.248 -1.635 13.997 1.00 91.69 137 VAL A N 1
ATOM 1067 C CA . VAL A 1 137 ? -11.019 -0.189 13.828 1.00 91.69 137 VAL A CA 1
ATOM 1068 C C . VAL A 1 137 ? -12.262 0.624 14.207 1.00 91.69 137 VAL A C 1
ATOM 1070 O O . VAL A 1 137 ? -12.149 1.607 14.939 1.00 91.69 137 VAL A O 1
ATOM 1073 N N . ILE A 1 138 ? -13.452 0.193 13.779 1.00 93.44 138 ILE A N 1
ATOM 1074 C CA . ILE A 1 138 ? -14.734 0.829 14.123 1.00 93.44 138 ILE A CA 1
ATOM 1075 C C . ILE A 1 138 ? -14.976 0.796 15.636 1.00 93.44 138 ILE A C 1
ATOM 1077 O O . ILE A 1 138 ? -15.364 1.815 16.216 1.00 93.44 138 ILE A O 1
ATOM 1081 N N . GLY A 1 139 ? -14.715 -0.343 16.285 1.00 92.50 139 GLY A N 1
ATOM 1082 C CA . GLY A 1 139 ? -14.810 -0.483 17.738 1.00 92.50 139 GLY A CA 1
ATOM 1083 C C . GLY A 1 139 ? -13.844 0.451 18.466 1.00 92.50 139 GLY A C 1
ATOM 1084 O O . GLY A 1 139 ? -14.244 1.177 19.375 1.00 92.50 139 GLY A O 1
ATOM 1085 N N . LYS A 1 140 ? -12.590 0.529 18.001 1.00 91.25 140 LYS A N 1
ATOM 1086 C CA . LYS A 1 140 ? -11.591 1.446 18.564 1.00 91.25 140 LYS A CA 1
ATOM 1087 C C . LYS A 1 140 ? -11.998 2.914 18.417 1.00 91.25 140 LYS A C 1
ATOM 1089 O O . LYS A 1 140 ? -11.810 3.695 19.347 1.00 91.25 140 LYS A O 1
ATOM 1094 N N . ALA A 1 141 ? -12.587 3.279 17.278 1.00 92.44 141 ALA A N 1
ATOM 1095 C CA . ALA A 1 141 ? -13.110 4.619 17.038 1.00 92.44 141 ALA A CA 1
ATOM 1096 C C . ALA A 1 141 ? -14.279 4.961 17.982 1.00 92.44 141 ALA A C 1
ATOM 1098 O O . ALA A 1 141 ? -14.347 6.079 18.488 1.00 92.44 141 ALA A O 1
ATOM 1099 N N . ALA A 1 142 ? -15.165 4.000 18.275 1.00 93.12 142 ALA A N 1
ATOM 1100 C CA . ALA A 1 142 ? -16.295 4.190 19.192 1.00 93.12 142 ALA A CA 1
ATOM 1101 C C . ALA A 1 142 ? -15.851 4.475 20.637 1.00 93.12 142 ALA A C 1
ATOM 1103 O O . ALA A 1 142 ? -16.481 5.268 21.339 1.00 93.12 142 ALA A O 1
ATOM 1104 N N . GLU A 1 143 ? -14.764 3.838 21.073 1.00 92.88 143 GLU A N 1
ATOM 1105 C CA . GLU A 1 143 ? -14.186 3.997 22.412 1.00 92.88 143 GLU A CA 1
ATOM 1106 C C . GLU A 1 143 ? -13.291 5.241 22.547 1.00 92.88 143 GLU A C 1
ATOM 1108 O O . GLU A 1 143 ? -12.807 5.544 23.641 1.00 92.88 143 GLU A O 1
ATOM 1113 N N . ASN A 1 144 ? -13.051 5.973 21.456 1.00 92.69 144 ASN A N 1
ATOM 1114 C CA . ASN A 1 144 ? -12.145 7.113 21.460 1.00 92.69 144 ASN A CA 1
ATOM 1115 C C 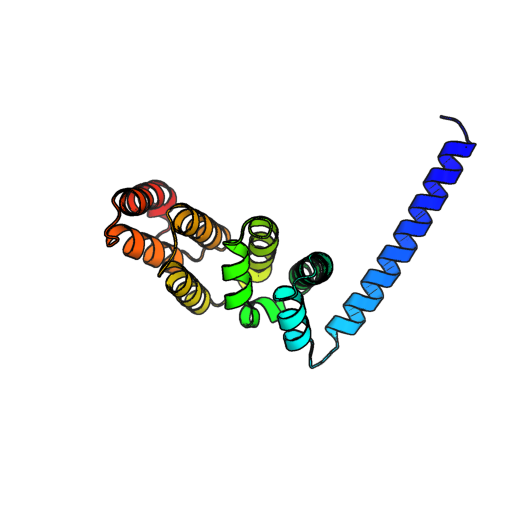. ASN A 1 144 ? -12.713 8.296 22.274 1.00 92.69 144 ASN A C 1
ATOM 1117 O O . ASN A 1 144 ? -13.917 8.574 22.276 1.00 92.69 144 ASN A O 1
ATOM 1121 N N . GLY A 1 145 ? -11.834 9.020 22.972 1.00 89.88 145 GLY A N 1
ATOM 1122 C CA . GLY A 1 145 ? -12.194 10.214 23.741 1.00 89.88 145 GLY A CA 1
ATOM 1123 C C . GLY A 1 145 ? -12.655 11.387 22.867 1.00 89.88 145 GLY A C 1
ATOM 1124 O O . GLY A 1 145 ? -13.476 12.191 23.319 1.00 89.88 145 GLY A O 1
ATOM 1125 N N . ASP A 1 146 ? -12.211 11.445 21.613 1.00 92.25 146 ASP A N 1
ATOM 1126 C CA . ASP A 1 146 ? -12.568 12.485 20.649 1.00 92.25 146 ASP A CA 1
ATOM 1127 C C . ASP A 1 146 ? -13.973 12.252 20.040 1.00 92.25 146 ASP A C 1
ATOM 1129 O O . ASP A 1 146 ? -14.223 11.198 19.444 1.00 92.25 146 ASP A O 1
ATOM 1133 N N . PRO A 1 147 ? -14.921 13.206 20.171 1.00 93.44 147 PRO A N 1
ATOM 1134 C CA . PRO A 1 147 ? -16.233 13.123 19.532 1.00 93.44 147 PRO A CA 1
ATOM 1135 C C . PRO A 1 147 ? -16.208 12.955 18.008 1.00 93.44 147 PRO A C 1
ATOM 1137 O O . PRO A 1 147 ? -17.090 12.275 17.485 1.00 93.44 147 PRO A O 1
ATOM 1140 N N . GLU A 1 148 ? -15.242 13.550 17.306 1.00 93.81 148 GLU A N 1
ATOM 1141 C CA . GLU A 1 148 ? -15.150 13.463 15.844 1.00 93.81 148 GLU A CA 1
ATOM 1142 C C . GLU A 1 148 ? -14.767 12.045 15.416 1.00 93.81 148 GLU A C 1
ATOM 1144 O O . GLU A 1 148 ? -15.410 11.464 14.543 1.00 93.81 148 GLU A O 1
ATOM 1149 N N . ILE A 1 149 ? -13.808 11.425 16.109 1.00 92.69 149 ILE A N 1
ATOM 1150 C CA . ILE A 1 149 ? -13.429 10.026 15.867 1.00 92.69 149 ILE A CA 1
ATOM 1151 C C . ILE A 1 149 ? -14.598 9.079 16.190 1.00 92.69 149 ILE A C 1
ATOM 1153 O O . ILE A 1 149 ? -14.853 8.129 15.447 1.00 92.69 149 ILE A O 1
ATOM 1157 N N . ARG A 1 150 ? -15.385 9.362 17.237 1.00 93.94 150 ARG A N 1
ATOM 1158 C CA . ARG A 1 150 ? -16.604 8.581 17.520 1.00 93.94 150 ARG A CA 1
ATOM 1159 C C . ARG A 1 150 ? -17.672 8.706 16.430 1.00 93.94 150 ARG A C 1
ATOM 1161 O O . ARG A 1 150 ? -18.419 7.753 16.215 1.00 93.94 150 ARG A O 1
ATOM 1168 N N . GLU A 1 151 ? -17.783 9.847 15.748 1.00 93.81 151 GLU A N 1
ATOM 1169 C CA . GLU A 1 151 ? -18.692 10.003 14.599 1.00 93.81 151 GLU A CA 1
ATOM 1170 C C . GLU A 1 151 ? -18.275 9.105 13.431 1.00 93.81 151 GLU A C 1
ATOM 1172 O O . GLU A 1 151 ? -19.129 8.469 12.815 1.00 93.81 151 GLU A O 1
ATOM 1177 N N . ILE A 1 152 ? -16.968 8.975 13.178 1.00 93.12 152 ILE A N 1
ATOM 1178 C CA . ILE A 1 152 ? -16.447 8.080 12.134 1.00 93.12 152 ILE A CA 1
ATOM 1179 C C . ILE A 1 152 ? -16.939 6.651 12.360 1.00 93.12 152 ILE A C 1
ATOM 1181 O O . ILE A 1 152 ? -17.398 6.012 11.419 1.00 93.12 152 ILE A O 1
ATOM 1185 N N . SER A 1 153 ? -16.904 6.164 13.605 1.00 93.25 153 SER A N 1
ATOM 1186 C CA . SER A 1 153 ? -17.412 4.829 13.944 1.00 93.25 153 SER A CA 1
ATOM 1187 C C . SER A 1 153 ? -18.859 4.624 13.478 1.00 93.25 153 SER A C 1
ATOM 1189 O O . SER A 1 153 ? -19.175 3.604 12.862 1.00 93.25 153 SER A O 1
ATOM 1191 N N . ARG A 1 154 ? -19.732 5.620 13.698 1.00 92.25 154 ARG A N 1
ATOM 1192 C CA . ARG A 1 154 ? -21.131 5.569 13.246 1.00 92.25 154 ARG A CA 1
ATOM 1193 C C . ARG A 1 154 ? -21.234 5.564 11.726 1.00 92.25 154 ARG A C 1
ATOM 1195 O O . ARG A 1 154 ? -21.861 4.665 11.179 1.00 92.25 154 ARG A O 1
ATOM 1202 N N . SER A 1 155 ? -20.554 6.492 11.056 1.00 92.81 155 SER A N 1
ATOM 1203 C CA . SER A 1 155 ? -20.541 6.593 9.589 1.00 92.81 155 SER A CA 1
ATOM 1204 C C . SER A 1 155 ? -20.051 5.305 8.907 1.00 92.81 155 SER A C 1
ATOM 1206 O O . SER A 1 155 ? -20.653 4.815 7.948 1.00 92.81 155 SER A O 1
ATOM 1208 N N . LEU A 1 156 ? -18.988 4.696 9.438 1.00 92.44 156 LEU A N 1
ATOM 1209 C CA . LEU A 1 156 ? -18.446 3.438 8.925 1.00 92.44 156 LEU A CA 1
ATOM 1210 C C . LEU A 1 156 ? -19.374 2.251 9.200 1.00 92.44 156 LEU A C 1
ATOM 1212 O O . LEU A 1 156 ? -19.537 1.395 8.332 1.00 92.44 156 LEU A O 1
ATOM 1216 N N . THR A 1 157 ? -20.013 2.211 10.372 1.00 92.56 157 THR A N 1
ATOM 1217 C CA . THR A 1 157 ? -21.020 1.187 10.695 1.00 92.56 157 THR A CA 1
ATOM 1218 C C . THR A 1 157 ? -22.217 1.282 9.750 1.00 92.56 157 THR A C 1
ATOM 1220 O O . THR A 1 157 ? -22.689 0.263 9.260 1.00 92.56 157 THR A O 1
ATOM 1223 N N . GLU A 1 158 ? -22.682 2.492 9.434 1.00 93.12 158 GLU A N 1
ATOM 1224 C CA . GLU A 1 158 ? -23.760 2.712 8.460 1.00 93.12 158 GLU A CA 1
ATOM 1225 C C . GLU A 1 158 ? -23.354 2.290 7.041 1.00 93.12 158 GLU A C 1
ATOM 1227 O O . GLU A 1 158 ? -24.160 1.717 6.310 1.00 93.12 158 GLU A O 1
ATOM 1232 N N . SER A 1 159 ? -22.100 2.536 6.656 1.00 91.56 159 SER A N 1
ATOM 1233 C CA . SER A 1 159 ? -21.601 2.253 5.303 1.00 91.56 159 SER A CA 1
ATOM 1234 C C . SER A 1 159 ? -21.281 0.775 5.064 1.00 91.56 159 SER A C 1
ATOM 1236 O O . SER A 1 159 ? -21.383 0.295 3.932 1.00 91.56 159 SER A O 1
ATOM 1238 N N . HIS A 1 160 ? -20.863 0.050 6.105 1.00 90.88 160 HIS A N 1
ATOM 1239 C CA . HIS A 1 160 ? -20.303 -1.297 5.971 1.00 90.88 160 HIS A CA 1
ATOM 1240 C C . HIS A 1 160 ? -20.936 -2.350 6.882 1.00 90.88 160 HIS A C 1
ATOM 1242 O O . HIS A 1 160 ? -20.541 -3.508 6.790 1.00 90.88 160 HIS A O 1
ATOM 1248 N N . GLY A 1 161 ? -21.909 -1.990 7.724 1.00 84.75 161 GLY A N 1
ATOM 1249 C CA . GLY A 1 161 ? -22.457 -2.854 8.776 1.00 84.75 161 GLY A CA 1
ATOM 1250 C C . GLY A 1 161 ? -22.908 -4.236 8.306 1.00 84.75 161 GLY A C 1
ATOM 1251 O O . GLY A 1 161 ? -22.630 -5.219 8.981 1.00 84.75 161 GLY A O 1
ATOM 1252 N N . ASP A 1 162 ? -23.501 -4.335 7.115 1.00 91.44 162 ASP A N 1
ATOM 1253 C CA . ASP A 1 162 ? -23.960 -5.610 6.539 1.00 91.44 162 ASP A CA 1
ATOM 1254 C C . ASP A 1 162 ? -22.818 -6.588 6.193 1.00 91.44 162 ASP A C 1
ATOM 1256 O O . ASP A 1 162 ? -23.059 -7.771 5.951 1.00 91.44 162 ASP A O 1
ATOM 1260 N N . MET A 1 163 ? -21.579 -6.095 6.123 1.00 91.69 163 MET A N 1
ATOM 1261 C CA . MET A 1 163 ? -20.376 -6.872 5.808 1.00 91.69 163 MET A CA 1
ATOM 1262 C C . MET A 1 163 ? -19.522 -7.162 7.047 1.00 91.69 163 MET A C 1
ATOM 1264 O O . MET A 1 163 ? -18.576 -7.945 6.954 1.00 91.69 163 MET A O 1
ATOM 1268 N N . LEU A 1 164 ? -19.821 -6.519 8.182 1.00 87.69 164 LEU A N 1
ATOM 1269 C CA . LEU A 1 164 ? -19.091 -6.722 9.430 1.00 87.69 164 LEU A CA 1
ATOM 1270 C C . LEU A 1 164 ? -19.537 -8.038 10.105 1.00 87.69 164 LEU A C 1
ATOM 1272 O O . LEU A 1 164 ? -20.702 -8.422 9.980 1.00 87.69 164 LEU A O 1
ATOM 1276 N N . PRO A 1 165 ? -18.613 -8.746 10.778 1.00 82.06 165 PRO A N 1
ATOM 1277 C CA . PRO A 1 165 ? -18.892 -9.995 11.491 1.00 82.06 165 PRO A CA 1
ATOM 1278 C C . PRO A 1 165 ? -19.711 -9.812 12.780 1.00 82.06 165 PRO A C 1
ATOM 1280 O O . PRO A 1 165 ? -19.674 -8.711 13.378 1.00 82.06 165 PRO A O 1
#

pLDDT: mean 92.01, std 5.23, range [60.28, 98.12]

Radius of gyration: 20.03 Å; chains: 1; bounding box: 42×30×66 Å

Secondary structure (DSSP, 8-state):
--HHHHHHHHHHHHHHHHHHHHHHHHHHHHTT-TTHHHHHHHHHT-S-HHHHHHHHHHHHH-GGGTTTTHHHHHHHHHSTTTHHHHHHHHHHTTTTS-HHHHHHHHHHHGGG--HHHHHHHHHHHHHTT-HHHHHHHHHHHHT-SSHHHHHHHHHHHHHHGGG--